Protein AF-A0A0B3B010-F1 (afdb_monomer)

Foldseek 3Di:
DDDPPPPPPPPVVLVVLLVVQLVVQLVCCVPPNDGDDCVSVVHDPLSNLSSVLVNLVVLLVVLVVCVVVVVNVSLVSSLVVLVVNLVVVVPDPDDPDPSVVSSVSSVVSSVSSVVSNVVVVVD

Nearest PDB structures (foldseek):
  1key-assembly1_C-2  TM=9.349E-01  e=3.429E-06  Mus musculus
  5jr9-assembly1_B  TM=9.376E-01  e=9.337E-06  Nanoarchaeum equitans Kin4-M
  4wyv-assembly1_H  TM=9.333E-01  e=2.170E-05  Homo sapiens
  1key-assembly1_A-2  TM=9.331E-01  e=2.977E-05  Mus musculus
  3pja-assembly2_G-2  TM=9.307E-01  e=2.825E-05  Homo sapiens

Radius of gyration: 16.46 Å; Cα contacts (8 Å, |Δi|>4): 100; chains: 1; bounding box: 42×24×58 Å

Mean predicted aligned error: 5.65 Å

Solvent-accessible surface area (backbone atoms only — not comparable to full-atom values): 6892 Å² total; per-residue (Å²): 132,82,86,77,78,80,82,84,64,57,70,62,54,52,48,53,49,16,52,49,38,21,54,51,32,52,51,38,33,74,75,71,71,40,72,74,50,41,77,79,70,72,50,56,65,66,43,38,55,52,6,54,33,53,33,36,52,54,45,45,54,50,28,56,51,26,50,77,69,70,36,54,66,62,29,49,57,44,44,52,53,43,48,52,55,45,56,56,55,71,72,50,89,66,59,96,50,71,63,45,64,46,49,54,51,34,58,56,38,43,54,51,42,53,53,56,52,51,60,57,74,75,108

pLDDT: mean 90.8, std 14.47, range [38.62, 98.62]

Structure (mmCIF, N/CA/C/O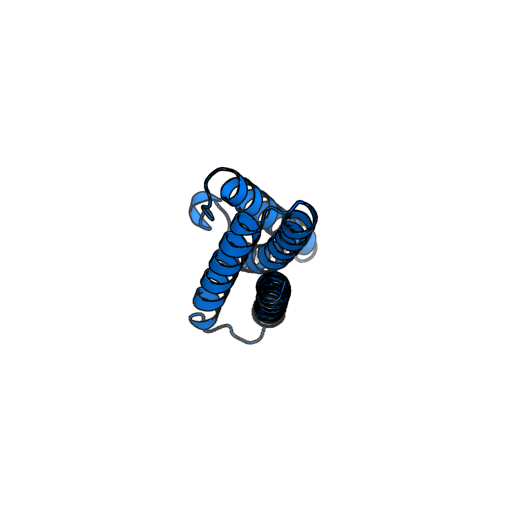 backbone):
data_AF-A0A0B3B010-F1
#
_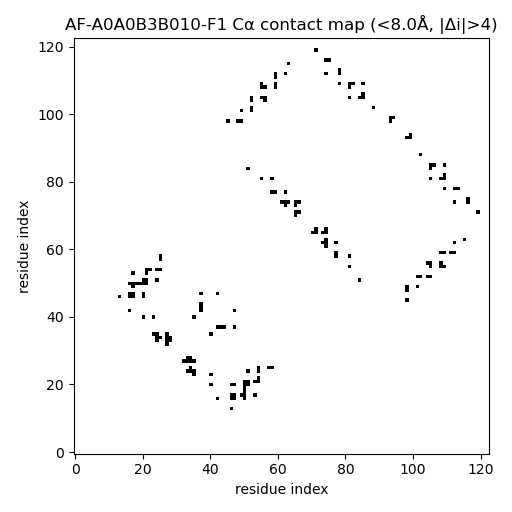entry.id   AF-A0A0B3B010-F1
#
loop_
_atom_site.group_PDB
_atom_site.id
_atom_site.type_symbol
_atom_site.label_atom_id
_atom_site.label_alt_id
_atom_site.label_comp_id
_atom_site.label_asym_id
_atom_site.label_entity_id
_atom_site.label_seq_id
_atom_site.pdbx_PDB_ins_code
_atom_site.Cartn_x
_atom_site.Cartn_y
_atom_site.Cartn_z
_atom_site.occupancy
_atom_site.B_iso_or_equiv
_atom_site.auth_seq_id
_atom_site.auth_comp_id
_atom_site.auth_asym_id
_atom_site.auth_atom_id
_atom_site.pdbx_PDB_model_num
ATOM 1 N N . MET A 1 1 ? 25.558 -2.868 -36.189 1.00 38.62 1 MET A N 1
ATOM 2 C CA . MET A 1 1 ? 25.371 -1.402 -36.138 1.00 38.62 1 MET A CA 1
ATOM 3 C C . MET A 1 1 ? 24.976 -1.086 -34.706 1.00 38.62 1 MET A C 1
ATOM 5 O O . MET A 1 1 ? 24.083 -1.756 -34.215 1.00 38.62 1 MET A O 1
ATOM 9 N N . LYS A 1 2 ? 25.745 -0.229 -34.025 1.00 39.47 2 LYS A N 1
ATOM 10 C CA . LYS A 1 2 ? 25.709 0.012 -32.572 1.00 39.47 2 LYS A CA 1
ATOM 11 C C . LYS A 1 2 ? 24.301 0.266 -32.029 1.00 39.47 2 LYS A C 1
ATOM 13 O O . LYS A 1 2 ? 23.567 1.063 -32.606 1.00 39.47 2 LYS A O 1
ATOM 18 N N . ASP A 1 3 ? 24.028 -0.348 -30.882 1.00 44.50 3 ASP A N 1
ATOM 19 C CA . ASP A 1 3 ? 22.960 -0.014 -29.948 1.00 44.50 3 ASP A CA 1
ATOM 20 C C . ASP A 1 3 ? 22.901 1.501 -29.712 1.00 44.50 3 ASP A C 1
ATOM 22 O O . ASP A 1 3 ? 23.771 2.085 -29.058 1.00 44.50 3 ASP A O 1
ATOM 26 N N . LEU A 1 4 ? 21.871 2.149 -30.260 1.00 47.06 4 LEU A N 1
ATOM 27 C CA . LEU A 1 4 ? 21.465 3.466 -29.796 1.00 47.06 4 LEU A CA 1
ATOM 28 C C . LEU A 1 4 ? 20.701 3.267 -28.488 1.00 47.06 4 LEU A C 1
ATOM 30 O O . LEU A 1 4 ? 19.504 2.984 -28.479 1.00 47.06 4 LEU A O 1
ATOM 34 N N . LYS A 1 5 ? 21.427 3.419 -27.381 1.00 47.81 5 LYS A N 1
ATOM 35 C CA . LYS A 1 5 ? 20.871 3.688 -26.057 1.00 47.81 5 LYS A CA 1
ATOM 36 C C . LYS A 1 5 ? 19.840 4.822 -26.156 1.00 47.81 5 LYS A C 1
ATOM 38 O O . LYS A 1 5 ? 20.203 5.978 -26.368 1.00 47.81 5 LYS A O 1
ATOM 43 N N . ARG A 1 6 ? 18.556 4.483 -26.000 1.00 46.34 6 ARG A N 1
ATOM 44 C CA . ARG A 1 6 ? 17.482 5.430 -25.666 1.00 46.34 6 ARG A CA 1
ATOM 45 C C . ARG A 1 6 ? 17.673 5.846 -24.207 1.00 46.34 6 ARG A C 1
ATOM 47 O O . ARG A 1 6 ? 17.110 5.231 -23.315 1.00 46.34 6 ARG A O 1
ATOM 54 N N . GLU A 1 7 ? 18.535 6.823 -23.954 1.00 47.53 7 GLU A N 1
ATOM 55 C CA . GLU A 1 7 ? 18.922 7.227 -22.590 1.00 47.53 7 GLU A CA 1
ATOM 56 C C . GLU A 1 7 ? 18.309 8.568 -22.129 1.00 47.53 7 GLU A C 1
ATOM 58 O O . GLU A 1 7 ? 18.808 9.165 -21.182 1.00 47.53 7 GLU A O 1
ATOM 63 N N . SER A 1 8 ? 17.214 9.058 -22.734 1.00 44.44 8 SER A N 1
ATOM 64 C CA . SER A 1 8 ? 16.626 10.354 -22.321 1.00 44.44 8 SER A CA 1
ATOM 65 C C . SER A 1 8 ? 15.092 10.467 -22.262 1.00 44.44 8 SER A C 1
ATOM 67 O O . SER A 1 8 ? 14.602 11.553 -21.979 1.00 44.44 8 SER A O 1
ATOM 69 N N . GLU A 1 9 ? 14.327 9.388 -22.469 1.00 50.31 9 GLU A N 1
ATOM 70 C CA . GLU A 1 9 ? 12.843 9.393 -22.376 1.00 50.31 9 GLU A CA 1
ATOM 71 C C . GLU A 1 9 ? 12.283 8.445 -21.295 1.00 50.31 9 GLU A C 1
ATOM 73 O O . GLU A 1 9 ? 11.109 8.524 -20.943 1.00 50.31 9 GLU A O 1
ATOM 78 N N . THR A 1 10 ? 13.122 7.584 -20.714 1.00 57.62 10 THR A N 1
ATOM 79 C CA . THR A 1 10 ? 12.684 6.421 -19.924 1.00 57.62 10 THR A CA 1
ATOM 80 C C . THR A 1 10 ? 12.039 6.778 -18.582 1.00 57.62 10 THR A C 1
ATOM 82 O O . THR A 1 10 ? 11.052 6.170 -18.196 1.00 57.62 10 THR A O 1
ATOM 85 N N . GLY A 1 11 ? 12.519 7.814 -17.885 1.00 67.50 11 GLY A N 1
ATOM 86 C CA . GLY A 1 11 ? 12.037 8.118 -16.528 1.00 67.50 11 GLY A CA 1
ATOM 87 C C . GLY A 1 11 ? 10.582 8.600 -16.449 1.00 67.50 11 GLY A C 1
ATOM 88 O O . GLY A 1 11 ? 9.897 8.319 -15.466 1.00 67.50 11 GLY A O 1
ATOM 89 N N . ILE A 1 12 ? 10.096 9.319 -17.468 1.00 81.94 12 ILE A N 1
ATOM 90 C CA . ILE A 1 12 ? 8.707 9.811 -17.503 1.00 81.94 12 ILE A CA 1
ATOM 91 C C . ILE A 1 12 ? 7.753 8.660 -17.824 1.00 81.94 12 ILE A C 1
ATOM 93 O O . ILE A 1 12 ? 6.714 8.543 -17.180 1.00 81.94 12 ILE A O 1
ATOM 97 N N . GLU A 1 13 ? 8.121 7.802 -18.778 1.00 83.88 13 GLU A N 1
ATOM 98 C CA . GLU A 1 13 ? 7.342 6.617 -19.146 1.00 83.88 13 GLU A CA 1
ATOM 99 C C . GLU A 1 13 ? 7.238 5.639 -17.967 1.00 83.88 13 GLU A C 1
ATOM 101 O O . GLU A 1 13 ? 6.133 5.258 -17.588 1.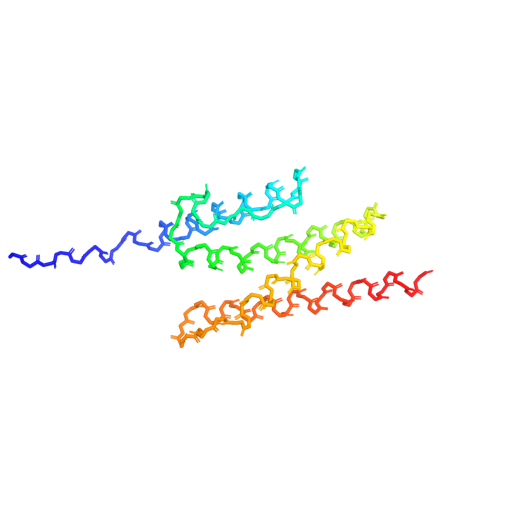00 83.88 13 GLU A O 1
ATOM 106 N N . ASP A 1 14 ? 8.356 5.346 -17.296 1.00 87.38 14 ASP A N 1
ATOM 107 C CA . ASP A 1 14 ? 8.386 4.469 -16.119 1.00 87.38 14 ASP A CA 1
ATOM 108 C C . ASP A 1 14 ? 7.522 5.013 -14.971 1.00 87.38 14 ASP A C 1
ATOM 110 O O . ASP A 1 14 ? 6.853 4.254 -14.268 1.00 87.38 14 ASP A O 1
ATOM 114 N N . THR A 1 15 ? 7.521 6.336 -14.774 1.00 92.19 15 THR A N 1
ATOM 115 C CA . THR A 1 15 ? 6.674 6.989 -13.764 1.00 92.19 15 THR A CA 1
ATOM 116 C C . THR A 1 15 ? 5.202 6.903 -14.161 1.00 92.19 15 THR A C 1
ATOM 118 O O . THR A 1 15 ? 4.365 6.538 -13.342 1.00 92.19 15 THR A O 1
ATOM 121 N N . ALA A 1 16 ? 4.871 7.171 -15.426 1.00 96.38 16 ALA A N 1
ATOM 122 C CA . ALA A 1 16 ? 3.499 7.090 -15.916 1.00 96.38 16 ALA A CA 1
ATOM 123 C C . ALA A 1 16 ? 2.923 5.669 -15.795 1.00 96.38 16 ALA A C 1
ATOM 125 O O . ALA A 1 16 ? 1.755 5.511 -15.440 1.00 96.38 16 ALA A O 1
ATOM 126 N N . ILE A 1 17 ? 3.733 4.634 -16.042 1.00 96.12 17 ILE A N 1
ATOM 127 C CA . ILE A 1 17 ? 3.315 3.236 -15.870 1.00 96.12 17 ILE A CA 1
ATOM 128 C C . ILE A 1 17 ? 3.098 2.913 -14.384 1.00 96.12 17 ILE A C 1
ATOM 130 O O . ILE A 1 17 ? 2.123 2.243 -14.051 1.00 96.12 17 ILE A O 1
ATOM 134 N N . GLN A 1 18 ? 3.950 3.408 -13.481 1.00 96.31 18 GLN A N 1
ATOM 135 C CA . GLN A 1 18 ? 3.764 3.232 -12.032 1.00 96.31 18 GLN A CA 1
ATOM 136 C C . GLN A 1 18 ? 2.450 3.851 -11.541 1.00 96.31 18 GLN A C 1
ATOM 138 O O . GLN A 1 18 ? 1.665 3.167 -10.886 1.00 96.31 18 GLN A O 1
ATOM 143 N N . GLU A 1 19 ? 2.176 5.096 -11.930 1.00 97.75 19 GLU A N 1
ATOM 144 C CA . GLU A 1 19 ? 0.928 5.807 -11.616 1.00 97.75 19 GLU A CA 1
ATOM 145 C C . GLU A 1 19 ? -0.293 5.087 -12.214 1.00 97.75 19 GLU A C 1
ATOM 147 O O . GLU A 1 19 ? -1.336 4.952 -11.571 1.00 97.75 19 GLU A O 1
ATOM 152 N N . TYR A 1 20 ? -0.165 4.556 -13.436 1.00 98.25 20 TYR A N 1
ATOM 153 C CA . TYR A 1 20 ? -1.204 3.733 -14.055 1.00 98.25 20 TYR A CA 1
ATOM 154 C C . TYR A 1 20 ? -1.488 2.460 -13.247 1.00 98.25 20 TYR A C 1
ATOM 156 O O . TYR A 1 20 ? -2.657 2.114 -13.050 1.00 98.25 20 TYR A O 1
ATOM 164 N N . VAL A 1 21 ? -0.448 1.768 -12.770 1.00 98.50 21 VAL A N 1
ATOM 165 C CA . VAL A 1 21 ? -0.587 0.568 -11.935 1.00 98.50 21 VAL A CA 1
ATOM 166 C C . VAL A 1 21 ? -1.261 0.912 -10.614 1.00 98.50 21 VAL A C 1
ATOM 168 O O . VAL A 1 21 ? -2.227 0.245 -10.249 1.00 98.50 21 VAL A O 1
ATOM 171 N N . GLU A 1 22 ? -0.803 1.957 -9.921 1.00 98.44 22 GLU A N 1
ATOM 172 C CA . GLU A 1 22 ? -1.416 2.425 -8.676 1.00 98.44 22 GLU A CA 1
ATOM 173 C C . GLU A 1 22 ? -2.909 2.705 -8.877 1.00 98.44 22 GLU A C 1
ATOM 175 O O . GLU A 1 22 ? -3.751 2.099 -8.208 1.00 98.44 22 GLU A O 1
ATOM 180 N N . ALA A 1 23 ? -3.246 3.565 -9.840 1.00 98.38 23 ALA A N 1
ATOM 181 C CA . ALA A 1 23 ? -4.620 3.974 -10.098 1.00 98.38 23 ALA A CA 1
ATOM 182 C C . ALA A 1 23 ? -5.508 2.788 -10.502 1.00 98.38 23 ALA A C 1
ATOM 184 O O . ALA A 1 23 ? -6.639 2.660 -10.022 1.00 98.38 23 ALA A O 1
ATOM 185 N N . SER A 1 24 ? -4.999 1.893 -11.353 1.00 98.44 24 SER A N 1
ATOM 186 C CA . SER A 1 24 ? -5.738 0.716 -11.813 1.00 98.44 24 SER A CA 1
ATOM 187 C C . SER A 1 24 ? -5.985 -0.264 -10.673 1.00 98.44 24 SER A C 1
ATOM 189 O O . SER A 1 24 ? -7.120 -0.705 -10.482 1.00 98.44 24 SER A O 1
ATOM 191 N N . CYS A 1 25 ? -4.963 -0.586 -9.883 1.00 98.44 25 CYS A N 1
ATOM 192 C CA . CYS A 1 25 ? -5.106 -1.479 -8.739 1.00 98.44 25 CYS A CA 1
ATOM 193 C C . CYS A 1 25 ? -6.030 -0.889 -7.673 1.00 98.44 25 CYS A C 1
ATOM 195 O O . CYS A 1 25 ? -6.895 -1.596 -7.155 1.00 98.44 25 CYS A O 1
ATOM 197 N N . PHE A 1 26 ? -5.911 0.410 -7.394 1.00 98.50 26 PHE A N 1
ATOM 198 C CA . PHE A 1 26 ? -6.783 1.104 -6.455 1.00 98.50 26 PHE A CA 1
ATOM 199 C C . PHE A 1 26 ? -8.243 1.077 -6.918 1.00 98.50 26 PHE A C 1
ATOM 201 O O . PHE A 1 26 ? -9.133 0.724 -6.143 1.00 98.50 26 PHE A O 1
ATOM 208 N N . TYR A 1 27 ? -8.502 1.370 -8.196 1.00 98.25 27 TYR A N 1
ATOM 209 C CA . TYR A 1 27 ? -9.843 1.294 -8.774 1.00 98.25 27 TYR A CA 1
ATOM 210 C C . TYR A 1 27 ? -10.458 -0.103 -8.612 1.00 98.25 27 TYR A C 1
ATOM 212 O O . TYR A 1 27 ? -11.578 -0.226 -8.109 1.00 98.25 27 TYR A O 1
ATOM 220 N N . HIS A 1 28 ? -9.726 -1.157 -8.980 1.00 98.00 28 HIS A N 1
ATOM 221 C CA . HIS A 1 28 ? -10.218 -2.531 -8.862 1.00 98.00 28 HIS A CA 1
ATOM 222 C C . HIS A 1 28 ? -10.460 -2.919 -7.400 1.00 98.00 28 HIS A C 1
ATOM 224 O O . HIS A 1 28 ? -11.529 -3.443 -7.079 1.00 98.00 28 HIS A O 1
ATOM 230 N N . PHE A 1 29 ? -9.551 -2.554 -6.492 1.00 97.50 29 PHE A N 1
ATOM 231 C CA . PHE A 1 29 ? -9.737 -2.785 -5.063 1.00 97.50 29 PHE A CA 1
ATOM 232 C C . PHE A 1 29 ? -11.032 -2.149 -4.543 1.00 97.50 29 PHE A C 1
ATOM 234 O O . PHE A 1 29 ? -11.795 -2.793 -3.822 1.00 97.50 29 PHE A O 1
ATOM 241 N N . LEU A 1 30 ? -11.331 -0.910 -4.943 1.00 95.69 30 LEU A N 1
ATOM 242 C CA . LEU A 1 30 ? -12.559 -0.233 -4.527 1.00 95.69 30 LEU A CA 1
ATOM 243 C C . LEU A 1 30 ? -13.829 -0.876 -5.095 1.00 95.69 30 LEU A C 1
ATOM 245 O O . LEU A 1 30 ? -14.858 -0.856 -4.423 1.00 95.69 30 LEU A O 1
ATOM 249 N N . GLN A 1 31 ? -13.779 -1.428 -6.309 1.00 95.19 31 GLN A N 1
ATOM 250 C CA . GLN A 1 31 ? -14.948 -2.038 -6.950 1.00 95.19 31 GLN A CA 1
ATOM 251 C C . GLN A 1 31 ? -15.244 -3.447 -6.435 1.00 95.19 31 GLN A C 1
ATOM 253 O O . GLN A 1 31 ? -16.404 -3.804 -6.242 1.00 95.19 31 GLN A O 1
ATOM 258 N N . ASN A 1 32 ? -14.214 -4.275 -6.259 1.00 94.00 32 ASN A N 1
ATOM 259 C CA . ASN A 1 32 ? -14.398 -5.709 -6.031 1.00 94.00 32 ASN A CA 1
ATOM 260 C C . ASN A 1 32 ? -13.367 -6.336 -5.084 1.00 94.00 32 ASN A C 1
ATOM 262 O O . ASN A 1 32 ? -13.307 -7.562 -4.999 1.00 94.00 32 ASN A O 1
ATOM 266 N N . LYS A 1 33 ? -12.578 -5.517 -4.376 1.00 93.12 33 LYS A N 1
ATOM 267 C CA . LYS A 1 33 ? -11.545 -5.960 -3.425 1.00 93.12 33 LYS A CA 1
ATOM 268 C C . LYS A 1 33 ? -10.462 -6.843 -4.061 1.00 93.12 33 LYS A C 1
ATOM 270 O O . LYS A 1 33 ? -9.823 -7.618 -3.360 1.00 93.12 33 LYS A O 1
ATOM 275 N N . LYS A 1 34 ? -10.231 -6.727 -5.376 1.00 93.81 34 LYS A N 1
ATOM 276 C CA . LYS A 1 34 ? -9.158 -7.441 -6.086 1.00 93.81 34 LYS A CA 1
ATOM 277 C C . LYS A 1 34 ? -8.038 -6.501 -6.507 1.00 93.81 34 LYS A C 1
ATOM 279 O O . LYS A 1 34 ? -8.294 -5.372 -6.918 1.00 93.81 34 LYS A O 1
ATOM 284 N N . ILE A 1 35 ? -6.815 -7.021 -6.482 1.00 96.94 35 ILE A N 1
ATOM 285 C CA . ILE A 1 35 ? -5.641 -6.392 -7.086 1.00 96.94 35 ILE A CA 1
ATOM 286 C C . ILE A 1 35 ? -5.317 -7.156 -8.378 1.00 96.94 35 ILE A C 1
ATOM 288 O O . ILE A 1 35 ? -4.952 -8.331 -8.290 1.00 96.94 35 ILE A O 1
ATOM 292 N N . PRO A 1 36 ? -5.503 -6.549 -9.564 1.00 97.12 36 PRO A N 1
ATOM 293 C CA . PRO A 1 36 ? -5.153 -7.185 -10.826 1.00 97.12 36 PRO A CA 1
ATOM 294 C C . PRO A 1 36 ? -3.640 -7.384 -10.898 1.00 97.12 36 PRO A C 1
ATOM 296 O O . PRO A 1 36 ? -2.877 -6.529 -10.459 1.00 97.12 36 PRO A O 1
ATOM 299 N N . ASN A 1 37 ? -3.200 -8.502 -11.460 1.00 97.31 37 ASN A N 1
ATOM 300 C CA . ASN A 1 37 ? -1.783 -8.809 -11.602 1.00 97.31 37 ASN A CA 1
ATOM 301 C C . ASN A 1 37 ? -1.169 -8.134 -12.848 1.00 97.31 37 ASN A C 1
ATOM 303 O O . ASN A 1 37 ? -1.875 -7.668 -13.742 1.00 97.31 37 ASN A O 1
ATOM 307 N N . TYR A 1 38 ? 0.166 -8.121 -12.940 1.00 97.25 38 TYR A N 1
ATOM 308 C CA . TYR A 1 38 ? 0.899 -7.458 -14.031 1.00 97.25 38 TYR A CA 1
ATOM 309 C C . TYR A 1 38 ? 0.497 -7.924 -15.444 1.00 97.25 38 TYR A C 1
ATOM 311 O O . TYR A 1 38 ? 0.507 -7.118 -16.372 1.00 97.25 38 TYR A O 1
ATOM 319 N N . THR A 1 39 ? 0.099 -9.193 -15.616 1.00 97.50 39 THR A N 1
ATOM 320 C CA . THR A 1 39 ? -0.364 -9.708 -16.918 1.00 97.50 39 THR A CA 1
ATOM 321 C C . THR A 1 39 ? -1.754 -9.196 -17.283 1.00 97.50 39 THR A C 1
ATOM 323 O O . THR A 1 39 ? -1.998 -8.909 -18.450 1.00 97.50 39 THR A O 1
ATOM 326 N N . GLU A 1 40 ? -2.639 -9.020 -16.297 1.00 97.50 40 GLU A N 1
ATOM 327 C CA . GLU A 1 40 ? -3.978 -8.447 -16.500 1.00 97.50 40 GLU A CA 1
ATOM 328 C C . GLU A 1 40 ? -3.900 -6.959 -16.857 1.00 97.50 40 GLU A C 1
ATOM 330 O O . GLU A 1 40 ? -4.704 -6.473 -17.649 1.00 97.50 40 GLU A O 1
ATOM 335 N N . LEU A 1 41 ? -2.908 -6.249 -16.310 1.00 97.00 41 LEU A N 1
ATOM 336 C CA . LEU A 1 41 ? -2.639 -4.843 -16.618 1.00 97.00 41 LEU A CA 1
ATOM 337 C C . LEU A 1 41 ? -1.767 -4.636 -17.867 1.00 97.00 41 LEU A C 1
ATOM 339 O O . LEU A 1 41 ? -1.642 -3.509 -18.337 1.00 97.00 41 LEU A O 1
ATOM 343 N N . GLY A 1 42 ? -1.158 -5.695 -18.409 1.00 96.88 42 GLY A N 1
ATOM 344 C CA . GLY A 1 42 ? -0.297 -5.611 -19.592 1.00 96.88 42 GLY A CA 1
ATOM 345 C C . GLY A 1 42 ? 0.991 -4.806 -19.377 1.00 96.88 42 GLY A C 1
ATOM 346 O O . GLY A 1 42 ? 1.487 -4.198 -20.323 1.00 96.88 42 GLY A O 1
ATOM 347 N N . VAL A 1 43 ? 1.525 -4.790 -18.153 1.00 96.12 43 VAL A N 1
ATOM 348 C CA . VAL A 1 43 ? 2.730 -4.029 -17.772 1.00 96.12 43 VAL A CA 1
ATOM 349 C C . VAL A 1 43 ? 3.888 -4.956 -17.405 1.00 96.12 43 VAL A C 1
ATOM 351 O O . VAL A 1 43 ? 3.692 -6.131 -17.084 1.00 96.12 43 VAL A O 1
ATOM 354 N N . ASP A 1 44 ? 5.116 -4.437 -17.427 1.00 94.69 44 ASP A N 1
ATOM 355 C CA . ASP A 1 44 ? 6.271 -5.192 -16.954 1.00 94.69 44 ASP A CA 1
ATOM 356 C C . ASP A 1 44 ? 6.245 -5.379 -15.425 1.00 94.69 44 ASP A C 1
ATOM 358 O O . ASP A 1 44 ? 5.691 -4.576 -14.668 1.00 94.69 44 ASP A O 1
ATOM 362 N N . ILE A 1 45 ? 6.878 -6.458 -14.960 1.00 94.56 45 ILE A N 1
ATOM 363 C CA . ILE A 1 45 ? 6.867 -6.829 -13.542 1.00 94.56 45 ILE A CA 1
ATOM 364 C C . ILE A 1 45 ? 7.542 -5.783 -12.645 1.00 94.56 45 ILE A C 1
ATOM 366 O O . ILE A 1 45 ? 7.111 -5.599 -11.511 1.00 94.56 45 ILE A O 1
ATOM 370 N N . ASN A 1 46 ? 8.577 -5.081 -13.121 1.00 92.75 46 ASN A N 1
ATOM 371 C CA . ASN A 1 46 ? 9.277 -4.103 -12.290 1.00 92.75 46 ASN A CA 1
ATOM 372 C C . ASN A 1 46 ? 8.404 -2.868 -12.071 1.00 92.75 46 ASN A C 1
ATOM 374 O O . ASN A 1 46 ? 8.224 -2.465 -10.923 1.00 92.75 46 ASN A O 1
ATOM 378 N N . SER A 1 47 ? 7.815 -2.311 -13.131 1.00 94.50 47 SER A N 1
ATOM 379 C CA . SER A 1 47 ? 6.890 -1.178 -13.020 1.00 94.50 47 SER A CA 1
ATOM 380 C C . SER A 1 47 ? 5.651 -1.539 -12.205 1.00 94.50 47 SER A C 1
ATOM 382 O O . SER A 1 47 ? 5.201 -0.739 -11.387 1.00 94.50 47 SER A O 1
ATOM 384 N N . TYR A 1 48 ? 5.154 -2.774 -12.340 1.00 97.12 48 TYR A N 1
ATOM 385 C CA . TYR A 1 48 ? 4.067 -3.283 -11.507 1.00 97.12 48 TYR A CA 1
ATOM 386 C C . TYR A 1 48 ? 4.423 -3.292 -10.016 1.00 97.12 48 TYR A C 1
ATOM 388 O O . TYR A 1 48 ? 3.690 -2.742 -9.197 1.00 97.12 48 TYR A O 1
ATOM 396 N N . LEU A 1 49 ? 5.569 -3.872 -9.646 1.00 96.62 49 LEU A N 1
ATOM 397 C CA . LEU A 1 49 ? 6.009 -3.912 -8.249 1.00 96.62 49 LEU A CA 1
ATOM 398 C C . LEU A 1 49 ? 6.283 -2.503 -7.699 1.00 96.62 49 LEU A 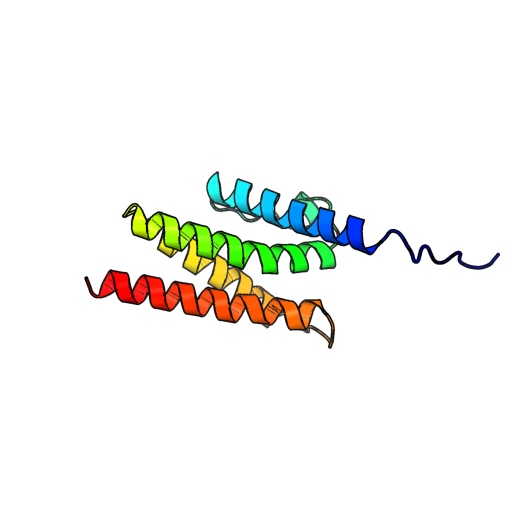C 1
ATOM 400 O O . LEU A 1 49 ? 5.979 -2.222 -6.540 1.00 96.62 49 LEU A O 1
ATOM 404 N N . MET A 1 50 ? 6.803 -1.594 -8.523 1.00 96.25 50 MET A N 1
ATOM 405 C CA . MET A 1 50 ? 6.989 -0.195 -8.139 1.00 96.25 50 MET A CA 1
ATOM 406 C C . MET A 1 50 ? 5.664 0.522 -7.865 1.00 96.25 50 MET A C 1
ATOM 408 O O . MET A 1 50 ? 5.584 1.243 -6.871 1.00 96.25 50 MET A O 1
ATOM 412 N N . GLY A 1 51 ? 4.644 0.305 -8.701 1.00 97.69 51 GLY A N 1
ATOM 413 C CA . GLY A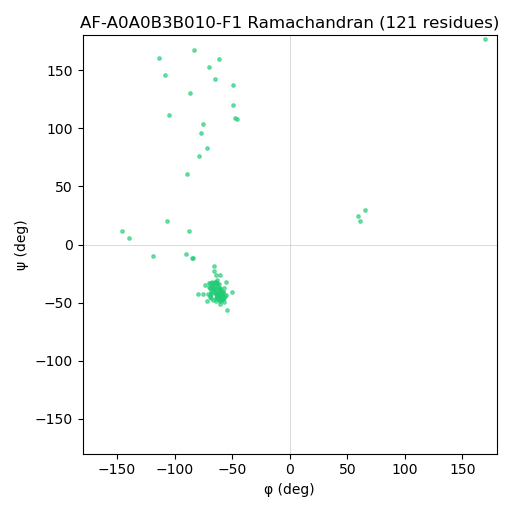 1 51 ? 3.301 0.856 -8.502 1.00 97.69 51 GLY A CA 1
ATOM 414 C C . GLY A 1 51 ? 2.566 0.221 -7.318 1.00 97.69 51 GLY A C 1
ATOM 415 O O . GLY A 1 51 ? 1.849 0.907 -6.599 1.00 97.69 51 GLY A O 1
ATOM 416 N N . LEU A 1 52 ? 2.798 -1.067 -7.026 1.00 98.06 52 LEU A N 1
ATOM 417 C CA . LEU A 1 52 ? 2.277 -1.694 -5.803 1.00 98.06 52 LEU A CA 1
ATOM 418 C C . LEU A 1 52 ? 2.848 -1.067 -4.528 1.00 98.06 52 LEU A C 1
ATOM 420 O O . LEU A 1 52 ? 2.131 -0.974 -3.532 1.00 98.06 52 LEU A O 1
ATOM 424 N N . CYS A 1 53 ? 4.111 -0.625 -4.540 1.00 97.81 53 CYS A N 1
ATOM 425 C CA . CYS A 1 53 ? 4.663 0.115 -3.406 1.00 97.81 53 CYS A CA 1
ATOM 426 C C . CYS A 1 53 ? 3.859 1.402 -3.157 1.00 97.81 53 CYS A C 1
ATOM 428 O O . CYS A 1 53 ? 3.449 1.645 -2.019 1.00 97.81 53 CYS A O 1
ATOM 430 N N . ASP A 1 54 ? 3.583 2.181 -4.208 1.00 98.12 54 ASP A N 1
ATOM 431 C CA . ASP A 1 54 ? 2.842 3.446 -4.099 1.00 98.12 54 ASP A CA 1
ATOM 432 C C . ASP A 1 54 ? 1.381 3.228 -3.693 1.00 98.12 54 ASP A C 1
ATOM 434 O O . ASP A 1 54 ? 0.888 3.888 -2.773 1.00 98.12 54 ASP A O 1
ATOM 438 N N . LEU A 1 55 ? 0.737 2.203 -4.262 1.00 98.50 55 LEU A N 1
ATOM 439 C CA . LEU A 1 55 ? -0.614 1.770 -3.904 1.00 98.50 55 LEU A CA 1
ATOM 440 C C . LEU A 1 55 ? -0.785 1.588 -2.394 1.00 98.50 55 LEU A C 1
ATOM 442 O O . LEU A 1 55 ? -1.815 1.979 -1.847 1.00 98.50 55 LEU A O 1
ATOM 446 N N . THR A 1 56 ? 0.202 1.020 -1.689 1.00 98.50 56 THR A N 1
ATOM 447 C CA . THR A 1 56 ? 0.089 0.849 -0.228 1.00 98.50 56 THR A CA 1
ATOM 448 C C . THR A 1 56 ? -0.013 2.179 0.521 1.00 98.50 56 THR A C 1
ATOM 450 O O . THR A 1 56 ? -0.678 2.256 1.556 1.00 98.50 56 THR A O 1
ATOM 453 N N . GLY A 1 57 ? 0.597 3.239 -0.014 1.00 98.31 57 GLY A N 1
ATOM 454 C CA . GLY A 1 57 ? 0.475 4.595 0.508 1.00 98.31 57 GLY A CA 1
ATOM 455 C C . GLY A 1 57 ? -0.921 5.175 0.285 1.00 98.31 57 GLY A C 1
ATOM 456 O O . GLY A 1 57 ? -1.499 5.748 1.211 1.00 98.31 57 GLY A O 1
ATOM 457 N N . GLU A 1 58 ? -1.494 4.989 -0.903 1.00 98.50 58 GLU A N 1
ATOM 458 C CA . GLU A 1 58 ? -2.846 5.470 -1.216 1.00 98.50 58 GLU A CA 1
ATOM 459 C C . GLU A 1 58 ? -3.930 4.693 -0.457 1.00 98.50 58 GLU A C 1
ATOM 461 O O . GLU A 1 58 ? -4.871 5.278 0.085 1.00 98.50 58 GLU A O 1
ATOM 466 N N . LEU A 1 59 ? -3.751 3.381 -0.293 1.00 98.62 59 LEU A N 1
ATOM 467 C CA . LEU A 1 59 ? -4.591 2.553 0.568 1.00 98.62 59 LEU A CA 1
ATOM 468 C C . LEU A 1 59 ? -4.559 3.043 2.024 1.00 98.62 59 LEU A C 1
ATOM 470 O O . LEU A 1 59 ? -5.616 3.202 2.635 1.00 98.62 59 LEU A O 1
ATOM 474 N N . LEU A 1 60 ? -3.385 3.378 2.571 1.00 98.62 60 LEU A N 1
ATOM 475 C CA . LEU A 1 60 ? -3.288 3.993 3.899 1.00 98.62 60 LEU A CA 1
ATOM 476 C C . LEU A 1 60 ? -4.064 5.320 3.975 1.00 98.62 60 LEU A C 1
ATOM 478 O O . LEU A 1 60 ? -4.814 5.529 4.932 1.00 98.62 60 LEU A O 1
ATOM 482 N N . ARG A 1 61 ? -3.934 6.208 2.978 1.00 98.44 61 ARG A N 1
ATOM 483 C CA . ARG A 1 61 ? -4.713 7.464 2.933 1.00 98.44 61 ARG A CA 1
ATOM 484 C C . ARG A 1 61 ? -6.217 7.185 2.934 1.00 98.44 61 ARG A C 1
ATOM 486 O O . ARG A 1 61 ? -6.962 7.820 3.685 1.00 98.44 61 ARG A O 1
ATOM 493 N N . LYS A 1 62 ? -6.663 6.201 2.149 1.00 98.25 62 LYS A N 1
ATOM 494 C CA . LYS A 1 62 ? -8.060 5.760 2.107 1.00 98.25 62 LYS A CA 1
ATOM 495 C C . LYS A 1 62 ? -8.531 5.204 3.451 1.00 98.25 62 LYS A C 1
ATOM 497 O O . LYS A 1 62 ? -9.621 5.568 3.882 1.00 98.25 62 LYS A O 1
ATOM 502 N N . ALA A 1 63 ? -7.723 4.393 4.133 1.00 98.44 63 ALA A N 1
ATOM 503 C CA . ALA A 1 63 ? -8.062 3.853 5.447 1.00 98.44 63 ALA A CA 1
ATOM 504 C C . ALA A 1 63 ? -8.229 4.965 6.489 1.00 98.44 63 ALA A C 1
ATOM 506 O O . ALA A 1 63 ? -9.216 4.974 7.215 1.00 98.44 63 ALA A O 1
ATOM 507 N N . VAL A 1 64 ? -7.327 5.953 6.522 1.00 98.38 64 VAL A N 1
ATOM 508 C CA . VAL A 1 64 ? -7.468 7.123 7.409 1.00 98.38 64 VAL A CA 1
ATOM 509 C C . VAL A 1 64 ? -8.791 7.847 7.148 1.00 98.38 64 VAL 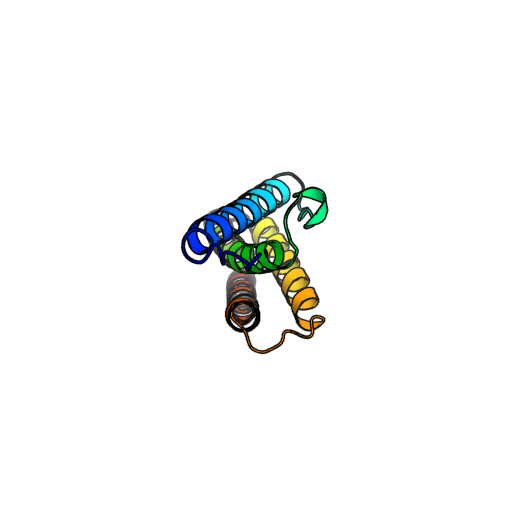A C 1
ATOM 511 O O . VAL A 1 64 ? -9.525 8.146 8.091 1.00 98.38 64 VAL A O 1
ATOM 514 N N . LYS A 1 65 ? -9.131 8.085 5.875 1.00 98.25 65 LYS A N 1
ATOM 515 C CA . LYS A 1 65 ? -10.408 8.705 5.501 1.00 98.25 65 LYS A CA 1
ATOM 516 C C . LYS A 1 65 ? -11.610 7.861 5.935 1.00 98.25 65 LYS A C 1
ATOM 518 O O . LYS A 1 65 ? -12.559 8.400 6.493 1.00 98.25 65 LYS A O 1
ATOM 523 N N . ASP A 1 66 ? -11.555 6.550 5.733 1.00 97.69 66 ASP A N 1
ATOM 524 C CA . ASP A 1 66 ? -12.618 5.633 6.148 1.00 97.69 66 ASP A CA 1
ATOM 525 C C . ASP A 1 66 ? -12.843 5.664 7.657 1.00 97.69 66 ASP A C 1
ATOM 527 O O . ASP A 1 66 ? -13.984 5.683 8.107 1.00 97.69 66 ASP A O 1
ATOM 531 N N . VAL A 1 67 ? -11.775 5.736 8.449 1.00 97.19 67 VAL A N 1
ATOM 532 C CA . VAL A 1 67 ? -11.868 5.829 9.910 1.00 97.19 67 VAL A CA 1
ATOM 533 C C . VAL A 1 67 ? -12.520 7.137 10.354 1.00 97.19 67 VAL A C 1
ATOM 535 O O . VAL A 1 67 ? -13.356 7.111 11.258 1.00 97.19 67 VAL A O 1
ATOM 538 N N . ILE A 1 68 ? -12.188 8.259 9.704 1.00 96.62 68 ILE A N 1
ATOM 539 C CA . ILE A 1 68 ? -12.842 9.560 9.935 1.00 96.62 68 ILE A CA 1
ATOM 540 C C . ILE A 1 68 ? -14.343 9.475 9.618 1.00 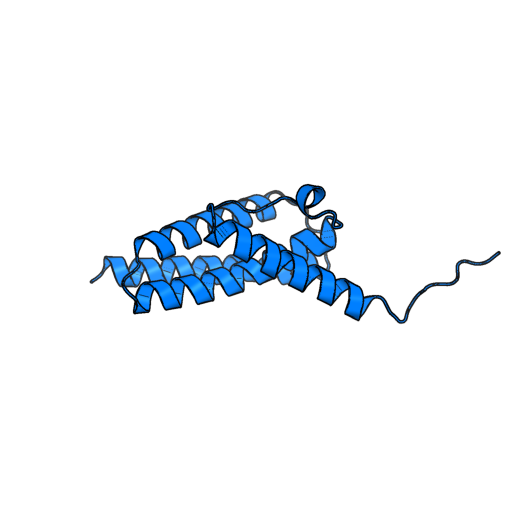96.62 68 ILE A C 1
ATOM 542 O O . ILE A 1 68 ? -15.158 10.056 10.327 1.00 96.62 68 ILE A O 1
ATOM 546 N N . GLU A 1 69 ? -14.715 8.717 8.586 1.00 97.44 69 GLU A N 1
ATOM 547 C CA . GLU A 1 69 ? -16.101 8.493 8.161 1.00 97.44 69 GLU A CA 1
ATOM 548 C C . GLU A 1 69 ? -16.788 7.312 8.883 1.00 97.44 69 GLU A C 1
ATOM 550 O O . GLU A 1 69 ? -17.866 6.885 8.470 1.00 97.44 69 GLU A O 1
ATOM 555 N N . HIS A 1 70 ? -16.189 6.771 9.952 1.00 95.88 70 HIS A N 1
ATOM 556 C CA . HIS A 1 70 ? -16.691 5.626 10.731 1.00 95.88 70 HIS A CA 1
ATOM 557 C C . HIS A 1 70 ? -16.854 4.304 9.945 1.00 95.88 70 HIS A C 1
ATOM 559 O O . HIS A 1 70 ? -17.549 3.385 10.379 1.00 95.88 70 HIS A O 1
ATOM 565 N N . LYS A 1 71 ? -16.174 4.157 8.804 1.00 96.75 71 LYS A N 1
ATOM 566 C CA . LYS A 1 71 ? -16.159 2.959 7.944 1.00 96.75 71 LYS A CA 1
ATOM 567 C C . LYS A 1 71 ? -15.051 1.982 8.355 1.00 96.75 71 LYS A C 1
ATOM 569 O O . LYS A 1 71 ? -14.151 1.665 7.579 1.00 96.75 71 LYS A O 1
ATOM 574 N N . TYR A 1 72 ? -15.106 1.494 9.590 1.00 95.88 72 TYR A N 1
ATOM 575 C CA . TYR A 1 72 ? -14.014 0.710 10.187 1.00 95.88 72 TYR A CA 1
ATOM 576 C C . TYR A 1 72 ? -13.735 -0.631 9.501 1.00 95.88 72 TYR A C 1
ATOM 578 O O . TYR A 1 72 ? -12.588 -1.063 9.459 1.00 95.88 72 TYR A O 1
ATOM 586 N N . GLU A 1 73 ? -14.758 -1.284 8.951 1.00 95.31 73 GLU A N 1
ATOM 587 C CA . GLU A 1 73 ? -14.592 -2.536 8.203 1.00 95.31 73 GLU A CA 1
ATOM 588 C C . GLU A 1 73 ? -13.721 -2.333 6.957 1.00 95.31 73 GLU A C 1
ATOM 590 O O . GLU A 1 73 ? -12.755 -3.058 6.758 1.00 95.31 73 GLU A O 1
ATOM 595 N N . SER A 1 74 ? -13.957 -1.254 6.206 1.00 96.19 74 SER A N 1
ATOM 596 C CA . SER A 1 74 ? -13.141 -0.900 5.038 1.00 96.19 74 SER A CA 1
ATOM 597 C C . SER A 1 74 ? -11.671 -0.658 5.405 1.00 96.19 74 SER A C 1
ATOM 599 O O . SER A 1 74 ? -10.775 -1.090 4.684 1.00 96.19 74 SER A O 1
ATOM 601 N N . ALA A 1 75 ? -11.401 -0.023 6.551 1.00 97.19 75 ALA A N 1
ATOM 602 C CA . ALA A 1 75 ? -10.034 0.165 7.038 1.00 97.19 75 ALA A CA 1
ATOM 603 C C . ALA A 1 75 ? -9.351 -1.164 7.422 1.00 97.19 75 ALA A C 1
ATOM 605 O O . ALA A 1 75 ? -8.146 -1.310 7.213 1.00 97.19 75 ALA A O 1
ATOM 606 N N . ARG A 1 76 ? -10.108 -2.145 7.940 1.00 96.62 76 ARG A N 1
ATOM 607 C CA . ARG A 1 76 ? -9.595 -3.499 8.211 1.00 96.62 76 ARG A CA 1
ATOM 608 C C . ARG A 1 76 ? -9.276 -4.247 6.921 1.00 96.62 76 ARG A C 1
ATOM 610 O O . ARG A 1 76 ? -8.173 -4.772 6.816 1.00 96.62 76 ARG A O 1
ATOM 617 N N . ASP A 1 77 ? -10.174 -4.215 5.933 1.00 97.00 77 ASP A N 1
ATOM 618 C CA . ASP A 1 77 ? -9.931 -4.819 4.613 1.00 97.00 77 ASP A CA 1
ATOM 619 C C . ASP A 1 77 ? -8.649 -4.272 3.978 1.00 97.00 77 ASP A C 1
ATOM 621 O O . ASP A 1 77 ? -7.844 -5.013 3.421 1.00 97.00 77 ASP A O 1
ATOM 625 N N . ILE A 1 78 ? -8.449 -2.954 4.077 1.00 98.44 78 ILE A N 1
ATOM 626 C CA . ILE A 1 78 ? -7.243 -2.297 3.576 1.00 98.44 78 ILE A CA 1
ATOM 627 C C . ILE A 1 78 ? -5.995 -2.821 4.292 1.00 98.44 78 ILE A C 1
ATOM 629 O O . ILE A 1 78 ? -5.009 -3.138 3.629 1.00 98.44 78 ILE A O 1
ATOM 633 N N . SER A 1 79 ? -6.027 -2.923 5.624 1.00 98.00 79 SER A N 1
ATOM 634 C CA . SER A 1 79 ? -4.896 -3.450 6.393 1.00 98.00 79 SER A CA 1
ATOM 635 C C . SER A 1 79 ? -4.536 -4.873 5.978 1.00 98.00 79 SER A C 1
ATOM 637 O O . SER A 1 79 ? -3.356 -5.158 5.805 1.00 98.00 79 SER A O 1
ATOM 639 N N . MET A 1 80 ? -5.537 -5.731 5.759 1.00 97.75 80 MET A N 1
ATOM 640 C CA . MET A 1 80 ? -5.323 -7.108 5.306 1.00 97.75 80 MET A CA 1
ATOM 641 C C . MET A 1 80 ? -4.666 -7.154 3.923 1.00 97.75 80 MET A C 1
ATOM 643 O O . MET A 1 80 ? -3.681 -7.859 3.736 1.00 97.75 80 MET A O 1
ATOM 647 N N . VAL A 1 81 ? -5.137 -6.353 2.963 1.00 98.00 81 VAL A N 1
ATOM 648 C CA . VAL A 1 81 ? -4.532 -6.325 1.619 1.00 98.00 81 VAL A CA 1
ATOM 649 C C . VAL A 1 81 ? -3.102 -5.783 1.642 1.00 98.00 81 VAL A C 1
ATOM 651 O O . VAL A 1 81 ? -2.236 -6.300 0.938 1.00 98.00 81 VAL A O 1
ATOM 654 N N . VAL A 1 82 ? -2.809 -4.765 2.456 1.00 98.44 82 VAL A N 1
ATOM 655 C CA . VAL A 1 82 ? -1.432 -4.255 2.589 1.00 98.44 82 VAL A CA 1
ATOM 656 C C . VAL A 1 82 ? -0.517 -5.287 3.258 1.00 98.44 82 VAL A C 1
ATOM 658 O O . VAL A 1 82 ? 0.641 -5.414 2.859 1.00 98.44 82 VAL A O 1
ATOM 661 N N . GLU A 1 83 ? -1.026 -6.058 4.222 1.00 98.31 83 GLU A N 1
ATOM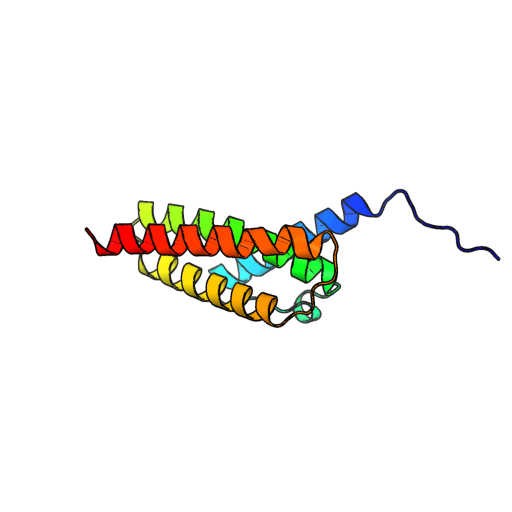 662 C CA . GLU A 1 83 ? -0.306 -7.182 4.832 1.00 98.31 83 GLU A CA 1
ATOM 663 C C . GLU A 1 83 ? -0.001 -8.285 3.807 1.00 98.31 83 GLU A C 1
ATOM 665 O O . GLU A 1 83 ? 1.139 -8.744 3.724 1.00 98.31 83 GLU A O 1
ATOM 670 N N . GLU A 1 84 ? -0.972 -8.654 2.967 1.00 97.62 84 GLU A N 1
ATOM 671 C CA . GLU A 1 84 ? -0.777 -9.613 1.873 1.00 97.62 84 GLU A CA 1
ATOM 672 C C . GLU A 1 84 ? 0.292 -9.135 0.880 1.00 97.62 84 GLU A C 1
ATOM 674 O O . GLU A 1 84 ? 1.209 -9.890 0.545 1.00 97.62 84 GLU A O 1
ATOM 679 N N . ILE A 1 85 ? 0.233 -7.866 0.454 1.00 97.56 85 ILE A N 1
ATOM 680 C CA . ILE A 1 85 ? 1.247 -7.263 -0.424 1.00 97.56 85 ILE A CA 1
ATOM 681 C C . ILE A 1 85 ? 2.626 -7.332 0.240 1.00 97.56 85 ILE A C 1
ATOM 683 O O . ILE A 1 85 ? 3.594 -7.757 -0.391 1.00 97.56 85 ILE A O 1
ATOM 687 N N . TYR A 1 86 ? 2.736 -6.965 1.517 1.00 97.44 86 TYR A N 1
ATOM 688 C CA . TYR A 1 86 ? 4.004 -7.046 2.238 1.00 97.44 86 TYR A CA 1
ATOM 689 C C . TYR A 1 86 ? 4.533 -8.484 2.313 1.00 97.44 86 TYR A C 1
ATOM 691 O O . TYR A 1 86 ? 5.716 -8.718 2.057 1.00 97.44 86 TYR A O 1
ATOM 699 N N . GLY A 1 87 ? 3.655 -9.454 2.579 1.00 96.75 87 GLY A N 1
ATOM 700 C CA . GLY A 1 87 ? 3.983 -10.877 2.582 1.00 96.75 87 GLY A CA 1
ATOM 701 C C . GLY A 1 87 ? 4.539 -11.367 1.244 1.00 96.75 87 GLY A C 1
ATOM 702 O O . GLY A 1 87 ? 5.521 -12.110 1.232 1.00 96.75 87 GLY A O 1
ATOM 703 N N . LEU A 1 88 ? 3.979 -10.908 0.119 1.00 94.75 88 LEU A N 1
ATOM 704 C CA . LEU A 1 88 ? 4.510 -11.202 -1.216 1.00 94.75 88 LEU A CA 1
ATOM 705 C C . LEU A 1 88 ? 5.913 -10.616 -1.404 1.00 94.75 88 LEU A C 1
ATOM 707 O O . LEU A 1 88 ? 6.808 -11.310 -1.880 1.00 94.75 88 LEU A O 1
ATOM 711 N N . PHE A 1 89 ? 6.136 -9.368 -0.986 1.00 95.31 89 PHE A N 1
ATOM 712 C CA . PHE A 1 89 ? 7.443 -8.714 -1.102 1.00 95.31 89 PHE A CA 1
ATOM 713 C C . PHE A 1 89 ? 8.533 -9.386 -0.259 1.00 95.31 89 PHE A C 1
ATOM 715 O O . PHE A 1 89 ? 9.683 -9.427 -0.690 1.00 95.31 89 PHE A O 1
ATOM 722 N N . LEU A 1 90 ? 8.190 -9.957 0.900 1.00 93.88 90 LEU A N 1
ATOM 723 C CA . LEU A 1 90 ? 9.133 -10.724 1.724 1.00 93.88 90 LEU A CA 1
ATOM 724 C C . LEU A 1 90 ? 9.612 -12.021 1.055 1.00 93.88 90 LEU A C 1
ATOM 726 O O . LEU A 1 90 ? 10.675 -12.527 1.409 1.00 93.88 90 LEU A O 1
ATOM 730 N N . GLN A 1 91 ? 8.850 -12.560 0.101 1.00 93.38 91 GLN A N 1
ATOM 731 C CA . GLN A 1 91 ? 9.225 -13.758 -0.657 1.00 93.38 91 GLN A CA 1
ATOM 732 C C . GLN A 1 91 ? 10.134 -13.442 -1.854 1.00 93.38 91 GLN A C 1
ATOM 734 O O . GLN A 1 91 ? 10.693 -14.358 -2.458 1.00 93.38 91 GLN A O 1
ATOM 739 N N . LEU A 1 92 ? 10.287 -12.164 -2.214 1.00 90.88 92 LEU A N 1
ATOM 740 C CA . LEU A 1 92 ? 11.112 -11.737 -3.339 1.00 90.88 92 LEU A CA 1
ATOM 741 C C . LEU A 1 92 ? 12.568 -11.538 -2.904 1.00 90.88 92 LEU A C 1
ATOM 743 O O . LEU A 1 92 ? 12.858 -10.790 -1.970 1.00 90.88 92 LEU A O 1
ATOM 747 N N . ASP A 1 93 ? 13.506 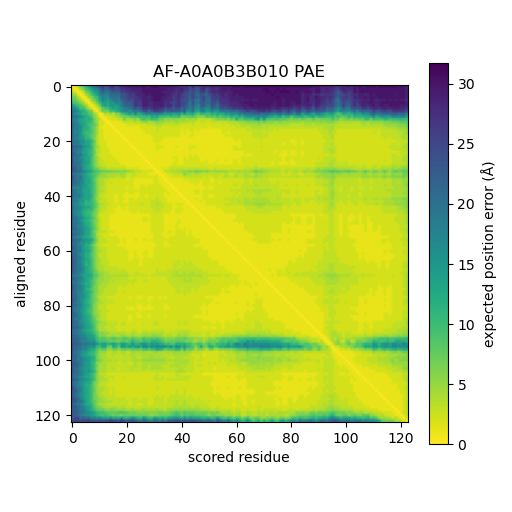-12.130 -3.646 1.00 85.81 93 ASP A N 1
ATOM 748 C CA . ASP A 1 93 ? 14.937 -11.830 -3.509 1.00 85.81 93 ASP A CA 1
ATOM 749 C C . ASP A 1 93 ? 15.271 -10.507 -4.223 1.00 85.81 93 ASP A C 1
ATOM 751 O O . ASP A 1 93 ? 15.765 -10.461 -5.356 1.00 85.81 93 ASP A O 1
ATOM 755 N N . LEU A 1 94 ? 14.909 -9.398 -3.574 1.00 84.44 94 LEU A N 1
ATOM 756 C CA . LEU A 1 94 ? 15.147 -8.052 -4.082 1.00 84.44 94 LEU A CA 1
ATOM 757 C C . LEU A 1 94 ? 16.624 -7.679 -3.923 1.00 84.44 94 LEU A C 1
ATOM 759 O O . LEU A 1 94 ? 17.085 -7.299 -2.844 1.00 84.44 94 LEU A O 1
ATOM 763 N N . ARG A 1 95 ? 17.363 -7.724 -5.033 1.00 79.19 95 ARG A N 1
ATOM 764 C CA . ARG A 1 95 ? 18.740 -7.216 -5.101 1.00 79.19 95 ARG A CA 1
ATOM 765 C C . ARG A 1 95 ? 18.789 -5.713 -4.805 1.00 79.19 95 ARG A C 1
ATOM 767 O O . ARG A 1 95 ? 17.802 -4.995 -4.968 1.00 79.19 95 ARG A O 1
ATOM 774 N N . ASN A 1 96 ? 19.972 -5.228 -4.420 1.00 74.12 96 ASN A N 1
ATOM 775 C CA . ASN A 1 96 ? 20.228 -3.800 -4.220 1.00 74.12 96 ASN A CA 1
ATOM 776 C C . ASN A 1 96 ? 19.729 -2.986 -5.428 1.00 74.12 96 ASN A C 1
ATOM 778 O O . ASN A 1 96 ? 20.180 -3.207 -6.551 1.00 74.12 96 ASN A O 1
ATOM 782 N N . GLY A 1 97 ? 18.801 -2.056 -5.196 1.00 85.94 97 GLY A N 1
ATOM 783 C CA . GLY A 1 97 ? 18.217 -1.231 -6.249 1.00 85.94 97 GLY A CA 1
ATOM 784 C C . GLY A 1 97 ? 17.009 -0.412 -5.783 1.00 85.94 97 GLY A C 1
ATOM 785 O O . GLY A 1 97 ? 16.578 -0.552 -4.633 1.00 85.94 97 GLY A O 1
ATOM 786 N N . PRO A 1 98 ? 16.445 0.431 -6.668 1.00 88.06 98 PRO A N 1
ATOM 787 C CA . PRO A 1 98 ? 15.334 1.318 -6.329 1.00 88.06 98 PRO A CA 1
ATOM 788 C C . PRO A 1 98 ? 14.104 0.572 -5.793 1.00 88.06 98 PRO A C 1
ATOM 790 O O . PRO A 1 98 ? 13.495 1.026 -4.831 1.00 88.06 98 PRO A O 1
ATOM 793 N N . LEU A 1 99 ? 13.792 -0.619 -6.324 1.00 90.00 99 LEU A N 1
ATOM 794 C CA . LEU A 1 99 ? 12.644 -1.414 -5.869 1.00 90.00 99 LEU A CA 1
ATOM 795 C C . LEU A 1 99 ? 12.814 -1.885 -4.422 1.00 90.00 99 LEU A C 1
ATOM 797 O O . LEU A 1 99 ? 11.864 -1.848 -3.644 1.00 90.00 99 LEU A O 1
ATOM 801 N N . ARG A 1 100 ? 14.035 -2.273 -4.029 1.00 91.00 100 ARG A N 1
ATOM 802 C CA . ARG A 1 100 ? 14.318 -2.658 -2.644 1.00 91.00 100 ARG A CA 1
ATOM 803 C C . ARG A 1 100 ? 14.106 -1.480 -1.699 1.00 91.00 100 ARG A C 1
ATOM 805 O O . ARG A 1 100 ? 13.430 -1.644 -0.690 1.00 91.00 100 ARG A O 1
ATOM 812 N N . GLN A 1 101 ? 14.622 -0.302 -2.047 1.00 89.69 101 GLN A N 1
ATOM 813 C CA . GLN A 1 101 ? 14.424 0.911 -1.244 1.00 89.69 101 GLN A CA 1
ATOM 814 C C . GLN A 1 101 ? 12.938 1.273 -1.145 1.00 89.69 101 GLN A C 1
ATOM 816 O O . GLN A 1 101 ? 12.440 1.580 -0.066 1.00 89.69 101 GLN A O 1
ATOM 821 N N . LYS A 1 102 ? 12.208 1.175 -2.262 1.00 91.06 102 LYS A N 1
ATOM 822 C CA . LYS A 1 102 ? 10.778 1.483 -2.312 1.00 91.06 102 LYS A CA 1
ATOM 823 C C . LYS A 1 102 ? 9.942 0.481 -1.514 1.00 91.06 102 LYS A C 1
ATOM 825 O O . LYS A 1 102 ? 9.017 0.894 -0.821 1.00 91.06 102 LYS A O 1
ATOM 830 N N . SER A 1 103 ? 10.312 -0.801 -1.511 1.00 93.19 103 SER A N 1
ATOM 831 C CA . SER A 1 103 ? 9.612 -1.849 -0.751 1.00 93.19 103 SER A CA 1
ATOM 832 C C . SER A 1 103 ? 9.602 -1.613 0.762 1.00 93.19 103 SER A C 1
ATOM 834 O O . SER A 1 103 ? 8.665 -2.035 1.437 1.00 93.19 103 SER A O 1
ATOM 836 N N . ASP A 1 104 ? 10.584 -0.885 1.310 1.00 92.88 104 ASP A N 1
ATOM 837 C CA . ASP A 1 104 ? 10.590 -0.552 2.739 1.00 92.88 104 ASP A CA 1
ATOM 838 C C . ASP A 1 104 ? 9.392 0.336 3.124 1.00 92.88 104 ASP A C 1
ATOM 840 O O . ASP A 1 104 ? 8.921 0.271 4.259 1.00 92.88 104 ASP A O 1
ATOM 844 N N . SER A 1 105 ? 8.845 1.121 2.185 1.00 95.38 105 SER A N 1
ATOM 845 C CA . SER A 1 105 ? 7.647 1.942 2.420 1.00 95.38 105 SER A CA 1
ATOM 846 C C . SER A 1 105 ? 6.415 1.107 2.784 1.00 95.38 105 SER A C 1
ATOM 848 O O . SER A 1 105 ? 5.636 1.527 3.639 1.00 95.38 105 SER A O 1
ATOM 850 N N . ILE A 1 106 ? 6.290 -0.102 2.225 1.00 97.88 106 ILE A N 1
ATOM 851 C CA . ILE A 1 106 ? 5.180 -1.027 2.481 1.00 97.88 106 ILE A CA 1
ATOM 852 C C . ILE A 1 106 ? 5.122 -1.362 3.974 1.00 97.88 106 ILE A C 1
ATOM 854 O O . ILE A 1 106 ? 4.072 -1.238 4.602 1.00 97.88 106 ILE A O 1
ATOM 858 N N . LYS A 1 107 ? 6.276 -1.696 4.568 1.00 96.62 107 LYS A N 1
ATOM 859 C CA . LYS A 1 107 ? 6.395 -1.986 6.002 1.00 96.62 107 LYS A CA 1
ATOM 860 C C . LYS A 1 107 ? 5.924 -0.807 6.853 1.00 96.62 107 LYS A C 1
ATOM 862 O O . LYS A 1 107 ? 5.170 -0.992 7.805 1.00 96.62 107 LYS A O 1
ATOM 867 N N . TRP A 1 108 ? 6.367 0.405 6.520 1.00 97.88 108 TRP A N 1
ATOM 868 C CA . TRP A 1 108 ? 5.985 1.608 7.261 1.00 97.88 108 TRP A CA 1
ATOM 869 C C . TRP A 1 108 ? 4.491 1.919 7.135 1.00 97.88 108 TRP A C 1
ATOM 871 O O . TRP A 1 108 ? 3.874 2.364 8.103 1.00 97.88 108 TRP A O 1
ATOM 881 N N . ASN A 1 109 ? 3.901 1.685 5.962 1.00 98.44 109 ASN A N 1
ATOM 882 C CA . ASN A 1 109 ? 2.472 1.880 5.736 1.00 98.44 109 ASN A CA 1
ATOM 883 C C . ASN A 1 109 ? 1.637 0.853 6.510 1.00 98.44 109 ASN A C 1
ATOM 885 O O . ASN A 1 109 ? 0.665 1.242 7.158 1.00 98.44 109 ASN A O 1
ATOM 889 N N . LEU A 1 110 ? 2.058 -0.416 6.525 1.00 98.44 110 LEU A N 1
ATOM 890 C CA . LEU A 1 110 ? 1.416 -1.472 7.308 1.00 98.44 110 LEU A CA 1
ATOM 891 C C . LEU A 1 110 ? 1.421 -1.147 8.806 1.00 98.44 110 LEU A C 1
ATOM 893 O O . LEU A 1 110 ? 0.371 -1.156 9.438 1.00 98.44 110 LEU A O 1
ATOM 897 N N . GLN A 1 111 ? 2.566 -0.738 9.358 1.00 98.38 111 GLN A N 1
ATOM 898 C CA . GLN A 1 111 ? 2.654 -0.337 10.767 1.00 98.38 111 GLN A CA 1
ATOM 899 C C . GLN A 1 111 ? 1.700 0.818 11.102 1.00 98.38 111 GLN A C 1
ATOM 901 O O . GLN A 1 111 ? 1.046 0.818 12.142 1.00 98.38 111 GLN A O 1
ATOM 906 N N . LYS A 1 112 ? 1.569 1.812 10.215 1.00 98.38 112 LYS A N 1
ATOM 907 C CA . LYS A 1 112 ? 0.611 2.910 10.419 1.00 98.38 112 LYS A CA 1
ATOM 908 C C . LYS A 1 112 ? -0.839 2.423 10.400 1.00 98.38 112 LYS A C 1
ATOM 910 O O . LYS A 1 112 ? -1.636 2.927 11.189 1.00 98.38 112 LYS A O 1
ATOM 915 N N . LEU A 1 113 ? -1.177 1.465 9.535 1.00 98.38 113 LEU A N 1
ATOM 916 C CA . LEU A 1 113 ? -2.503 0.841 9.496 1.00 98.38 113 LEU A CA 1
ATOM 917 C C . LEU A 1 113 ? -2.798 0.071 10.788 1.00 98.38 113 LEU A C 1
ATOM 919 O O . LEU A 1 113 ? -3.853 0.274 11.383 1.00 98.38 113 LEU A O 1
ATOM 923 N N . GLU A 1 114 ? -1.853 -0.732 11.277 1.00 97.56 114 GLU A N 1
ATOM 924 C CA . GLU A 1 114 ? -1.988 -1.469 12.541 1.00 97.56 114 GLU A CA 1
ATOM 925 C C . GLU A 1 114 ? -2.214 -0.525 13.729 1.00 97.56 114 GLU A C 1
ATOM 927 O O . GLU A 1 114 ? -3.118 -0.736 14.540 1.00 97.56 114 GLU A O 1
ATOM 932 N N . HIS A 1 115 ? -1.433 0.557 13.809 1.00 97.62 115 HIS A N 1
ATOM 933 C CA . HIS A 1 115 ? -1.595 1.585 14.838 1.00 97.62 115 HIS A CA 1
ATOM 934 C C . HIS A 1 115 ? -2.964 2.273 14.749 1.00 97.62 115 HIS A C 1
ATOM 936 O O . HIS A 1 115 ? -3.642 2.433 15.763 1.00 97.62 115 HIS A O 1
ATOM 942 N N . LEU A 1 116 ? -3.400 2.630 13.537 1.00 96.50 116 LEU A N 1
ATOM 943 C CA . LEU A 1 116 ? -4.713 3.226 13.297 1.00 96.50 116 LEU A CA 1
ATOM 944 C C . LEU A 1 116 ? -5.846 2.296 13.762 1.00 96.50 116 LEU A C 1
ATOM 946 O O . LEU A 1 116 ? -6.785 2.747 14.416 1.00 96.50 116 LEU A O 1
ATOM 950 N N . LEU A 1 117 ? -5.760 0.998 13.459 1.00 95.62 117 LEU A N 1
ATOM 951 C CA . LEU A 1 117 ? -6.756 0.008 13.876 1.00 95.62 117 LEU A CA 1
ATOM 952 C C . LEU A 1 117 ? -6.751 -0.236 15.390 1.00 95.62 117 LEU A C 1
ATOM 954 O O . LEU A 1 117 ? -7.818 -0.385 15.991 1.00 95.62 117 LEU A O 1
ATOM 958 N N . LEU A 1 118 ? -5.574 -0.232 16.018 1.00 95.94 118 LEU A N 1
ATOM 959 C CA . LEU A 1 118 ? -5.439 -0.335 17.469 1.00 95.94 118 LEU A CA 1
ATOM 960 C C . LEU A 1 118 ? -6.134 0.832 18.183 1.00 95.94 118 LEU A C 1
ATOM 962 O O . LEU A 1 118 ? -6.838 0.613 19.170 1.00 95.94 118 LEU A O 1
ATOM 966 N N . ASP A 1 119 ? -5.981 2.054 17.672 1.00 93.44 119 ASP A N 1
ATOM 967 C CA . ASP A 1 119 ? -6.622 3.246 18.234 1.00 93.44 119 ASP A CA 1
ATOM 968 C C . ASP A 1 119 ? -8.153 3.188 18.140 1.00 93.44 119 ASP A C 1
ATOM 970 O O . ASP A 1 119 ? -8.846 3.670 19.037 1.00 93.44 119 ASP A O 1
ATOM 974 N N . ILE A 1 120 ? -8.696 2.561 17.092 1.00 91.56 120 ILE A N 1
ATOM 975 C CA . ILE A 1 120 ? -10.141 2.320 16.954 1.00 91.56 120 ILE A CA 1
ATOM 976 C C . ILE A 1 120 ? -10.607 1.263 17.950 1.00 91.56 120 ILE A C 1
ATOM 978 O O . ILE A 1 120 ? -11.646 1.438 18.570 1.00 91.56 120 ILE A O 1
ATOM 982 N N . SER A 1 121 ? -9.844 0.181 18.130 1.00 89.06 121 SER A N 1
ATOM 983 C CA . SER A 1 121 ? -10.207 -0.904 19.053 1.00 89.06 121 SER A CA 1
ATOM 984 C C . SER A 1 121 ? -10.217 -0.483 20.526 1.00 89.06 121 SER A C 1
ATOM 986 O O . SER A 1 121 ? -10.753 -1.212 21.358 1.00 89.06 121 SER A O 1
ATOM 988 N N . ARG A 1 122 ? -9.568 0.636 20.866 1.00 85.38 122 ARG A N 1
ATOM 989 C CA . ARG A 1 122 ? -9.490 1.181 22.229 1.00 85.38 122 ARG A CA 1
ATOM 990 C C . ARG A 1 122 ? -10.620 2.159 22.568 1.00 85.38 122 ARG A C 1
ATOM 992 O O . ARG A 1 122 ? -10.693 2.580 23.721 1.00 85.38 122 ARG A O 1
ATOM 999 N N . LYS A 1 123 ? -11.438 2.550 21.589 1.00 62.44 123 LYS A N 1
ATOM 1000 C CA . LYS A 1 123 ? -12.616 3.410 21.768 1.00 62.44 123 LYS A CA 1
ATOM 1001 C C . LYS A 1 123 ? -13.874 2.571 21.928 1.00 62.44 123 LYS A C 1
ATOM 1003 O O . LYS A 1 123 ? -14.728 3.003 22.729 1.00 62.44 123 LYS A O 1
#

Sequence (123 aa):
MKDLKRESETGIEDTAIQEYVEASCFYHFLQNKKIPNYTELGVDINSYLMGLCDLTGELLRKAVKDVIEHKYESARDISMVVEEIYGLFLQLDLRNGPLRQKSDSIKWNLQKLEHLLLDISRK

Secondary structure (DSSP, 8-state):
-------SSHHHHHHHHHHHHHHHHHHHHHHHS----HHHHT--HHHHHHHHHHHHHHHHHHHHHHHHTT-HHHHHHHHHHHHHHHHHHHTS---SSHHHHHHHHHHHHHHHHHHHHHHHHT-